Protein AF-A0A6A5SF95-F1 (afdb_monomer)

Structure (mmCIF, N/CA/C/O backbone):
data_AF-A0A6A5SF95-F1
#
_entry.id   AF-A0A6A5SF95-F1
#
loop_
_atom_site.group_PDB
_atom_site.id
_atom_site.type_symbol
_atom_site.label_atom_id
_atom_site.label_alt_id
_atom_site.label_comp_id
_atom_site.label_asym_id
_atom_site.label_entity_id
_atom_site.label_seq_id
_atom_site.pdbx_PDB_ins_code
_atom_site.Cartn_x
_atom_site.Cartn_y
_atom_site.Cartn_z
_atom_site.occupancy
_atom_site.B_iso_or_equiv
_atom_site.auth_seq_id
_atom_site.auth_comp_id
_atom_site.auth_asym_id
_atom_site.auth_atom_id
_atom_site.pdbx_PDB_model_num
ATOM 1 N N . MET A 1 1 ? 33.824 8.108 -42.604 1.00 59.66 1 MET A N 1
ATOM 2 C CA . MET A 1 1 ? 32.587 8.642 -41.972 1.00 59.66 1 MET A CA 1
ATOM 3 C C . MET A 1 1 ? 31.726 7.610 -41.228 1.00 59.66 1 MET A C 1
ATOM 5 O O . MET A 1 1 ? 30.958 8.022 -40.370 1.00 59.66 1 MET A O 1
ATOM 9 N N . TRP A 1 2 ? 31.811 6.300 -41.495 1.00 59.09 2 TRP A N 1
ATOM 10 C CA . TRP A 1 2 ? 30.889 5.314 -40.896 1.00 59.09 2 TRP A CA 1
ATOM 11 C C . TRP A 1 2 ? 31.182 4.970 -39.421 1.00 59.09 2 TRP A C 1
ATOM 13 O O . TRP A 1 2 ? 30.254 4.696 -38.660 1.00 59.09 2 TRP A O 1
ATOM 23 N N . SER A 1 3 ? 32.439 5.062 -38.979 1.00 61.12 3 SER A N 1
ATOM 24 C CA . SER A 1 3 ? 32.836 4.724 -37.601 1.00 61.12 3 SER A CA 1
ATOM 25 C C . SER A 1 3 ? 32.237 5.660 -36.539 1.00 61.12 3 SER A C 1
ATOM 27 O O . SER A 1 3 ? 31.825 5.195 -35.481 1.00 61.12 3 SER A O 1
ATOM 29 N N . LEU A 1 4 ? 32.069 6.956 -36.844 1.00 64.81 4 LEU A N 1
ATOM 30 C CA . LEU A 1 4 ? 31.444 7.929 -35.928 1.00 64.81 4 LEU A CA 1
ATOM 31 C C . LEU A 1 4 ? 29.939 7.699 -35.706 1.00 64.81 4 LEU A C 1
ATOM 33 O O . LEU A 1 4 ? 29.371 8.218 -34.745 1.00 64.81 4 LEU A O 1
ATOM 37 N N . ARG A 1 5 ? 29.259 6.988 -36.617 1.00 69.88 5 ARG A N 1
ATOM 38 C CA . ARG A 1 5 ? 27.832 6.667 -36.466 1.00 69.88 5 ARG A CA 1
ATOM 39 C C . ARG A 1 5 ? 27.642 5.450 -35.560 1.00 69.88 5 ARG A C 1
ATOM 41 O O . ARG A 1 5 ? 26.761 5.487 -34.711 1.00 69.88 5 ARG A O 1
ATOM 48 N N . LYS A 1 6 ? 28.506 4.433 -35.682 1.00 67.19 6 LYS A N 1
ATOM 49 C CA . LYS A 1 6 ? 28.482 3.246 -34.811 1.00 67.19 6 LYS A CA 1
ATOM 50 C C . LYS A 1 6 ? 28.811 3.571 -33.350 1.00 67.19 6 LYS A C 1
ATOM 52 O O . LYS A 1 6 ? 28.144 3.033 -32.476 1.00 67.19 6 LYS A O 1
ATOM 57 N N . GLY A 1 7 ? 29.765 4.474 -33.092 1.00 73.69 7 GLY A N 1
ATOM 58 C CA . GLY A 1 7 ? 30.082 4.928 -31.726 1.00 73.69 7 GLY A CA 1
ATOM 59 C C . GLY A 1 7 ? 28.871 5.554 -31.028 1.00 73.69 7 GLY A C 1
ATOM 60 O O . GLY A 1 7 ? 28.411 5.047 -30.015 1.00 73.69 7 GLY A O 1
ATOM 61 N N . ARG A 1 8 ? 28.232 6.540 -31.673 1.00 77.56 8 ARG A N 1
ATOM 62 C CA . ARG A 1 8 ? 27.023 7.202 -31.142 1.00 77.56 8 ARG A CA 1
ATOM 63 C C . ARG A 1 8 ? 25.837 6.265 -30.921 1.00 77.56 8 ARG A C 1
ATOM 65 O O . ARG A 1 8 ? 24.966 6.543 -30.103 1.00 77.56 8 ARG A O 1
ATOM 72 N N . GLU A 1 9 ? 25.742 5.189 -31.691 1.00 76.56 9 GLU A N 1
ATOM 73 C CA . GLU A 1 9 ? 24.677 4.203 -31.530 1.00 76.56 9 GLU A CA 1
ATOM 74 C C . GLU A 1 9 ? 24.940 3.248 -30.356 1.00 76.56 9 GLU A C 1
ATOM 76 O O . GLU A 1 9 ? 23.988 2.821 -29.705 1.00 76.56 9 GLU A O 1
ATOM 81 N N . ALA A 1 10 ? 26.209 2.948 -30.063 1.00 80.69 10 ALA A N 1
ATOM 82 C CA . ALA A 1 10 ? 26.611 2.208 -28.870 1.00 80.69 10 ALA A CA 1
ATOM 83 C C . ALA A 1 10 ? 26.372 3.037 -27.599 1.00 80.69 10 ALA A C 1
ATOM 85 O O . ALA A 1 10 ? 25.701 2.551 -26.690 1.00 80.69 10 ALA A O 1
ATOM 86 N N . ASP A 1 11 ? 26.778 4.311 -27.597 1.00 84.94 11 ASP A N 1
ATOM 87 C CA . ASP A 1 11 ? 26.584 5.224 -26.460 1.00 84.94 11 ASP A CA 1
ATOM 88 C C . ASP A 1 11 ? 25.095 5.358 -26.100 1.00 84.94 11 ASP A C 1
ATOM 90 O O . ASP A 1 11 ? 24.691 5.175 -24.955 1.00 84.94 11 ASP A O 1
ATOM 94 N N . ARG A 1 12 ? 24.226 5.535 -27.107 1.00 86.31 12 ARG A N 1
ATOM 95 C CA . ARG A 1 12 ? 22.766 5.618 -26.902 1.00 86.31 12 ARG A CA 1
ATOM 96 C C . ARG A 1 12 ? 22.131 4.321 -26.408 1.00 86.31 12 ARG A C 1
ATOM 98 O O . ARG A 1 12 ? 21.018 4.357 -25.886 1.00 86.31 12 ARG A O 1
ATOM 105 N N . LYS A 1 13 ? 22.744 3.161 -26.656 1.00 87.50 13 LYS A N 1
ATOM 106 C CA . LYS A 1 13 ? 22.267 1.885 -26.098 1.00 87.50 13 LYS A CA 1
ATOM 107 C C . LYS A 1 13 ? 22.677 1.774 -24.638 1.00 87.50 13 LYS A C 1
ATOM 109 O O . LYS A 1 13 ? 21.848 1.383 -23.826 1.00 87.50 13 LYS A O 1
ATOM 114 N N . GLN A 1 14 ? 23.897 2.185 -24.319 1.00 88.81 14 GLN A N 1
ATOM 115 C CA . GLN A 1 14 ? 24.427 2.168 -22.964 1.00 88.81 14 GLN A CA 1
ATOM 116 C C . GLN A 1 14 ? 23.651 3.120 -22.044 1.00 88.81 14 GLN A C 1
ATOM 118 O O . GLN A 1 14 ? 23.117 2.673 -21.035 1.00 88.81 14 GLN A O 1
ATOM 123 N N . GLU A 1 15 ? 23.396 4.357 -22.481 1.00 89.06 15 GLU A N 1
ATOM 124 C CA . GLU A 1 15 ? 22.552 5.317 -21.748 1.00 89.06 15 GLU A CA 1
ATOM 125 C C . GLU A 1 15 ? 21.143 4.778 -21.449 1.00 89.06 15 GLU A C 1
ATOM 127 O O . GLU A 1 15 ? 20.557 5.060 -20.404 1.00 89.06 15 GLU A O 1
ATOM 132 N N . LYS A 1 16 ? 20.566 3.990 -22.365 1.00 91.19 16 LYS A N 1
ATOM 133 C CA . LYS A 1 16 ? 19.240 3.388 -22.163 1.00 91.19 16 LYS A CA 1
ATOM 134 C C . LYS A 1 16 ? 19.265 2.268 -21.135 1.00 91.19 16 LYS A C 1
ATOM 136 O O . LYS A 1 16 ? 18.294 2.132 -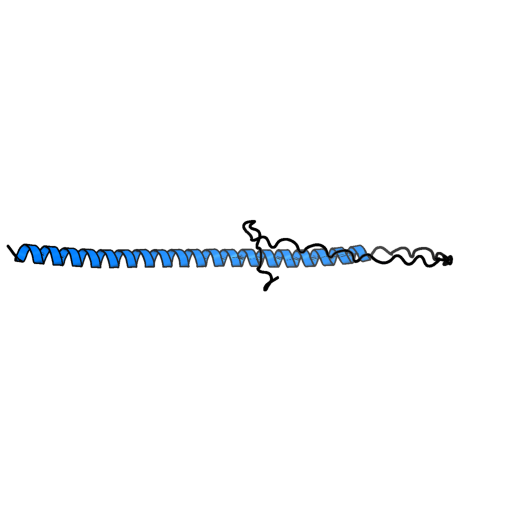20.395 1.00 91.19 16 LYS A O 1
ATOM 141 N N . GLU A 1 17 ? 20.309 1.448 -21.126 1.00 92.81 17 GLU A N 1
ATOM 142 C CA . GLU A 1 17 ? 20.470 0.400 -20.117 1.00 92.81 17 GLU A CA 1
ATOM 143 C C . GLU A 1 17 ? 20.715 1.023 -18.738 1.00 92.81 17 GLU A C 1
ATOM 145 O O . GLU A 1 17 ? 20.017 0.673 -17.788 1.00 92.81 17 GLU A O 1
ATOM 150 N N . ASP A 1 18 ? 21.565 2.046 -18.651 1.00 92.69 18 ASP A N 1
ATOM 151 C CA . ASP A 1 18 ? 21.819 2.773 -17.403 1.00 92.69 18 ASP A CA 1
ATOM 152 C C . ASP A 1 18 ? 20.542 3.436 -16.862 1.00 92.69 18 ASP A C 1
ATOM 154 O O . ASP A 1 18 ? 20.214 3.308 -15.680 1.00 92.69 18 ASP A O 1
ATOM 158 N N . ALA A 1 19 ? 19.741 4.059 -17.734 1.00 93.25 19 ALA A N 1
ATOM 159 C CA . ALA A 1 19 ? 18.453 4.636 -17.352 1.00 93.25 19 ALA A CA 1
ATOM 160 C C . ALA A 1 19 ? 17.442 3.578 -16.868 1.00 93.25 19 ALA A C 1
ATOM 162 O O . ALA A 1 19 ? 16.652 3.836 -15.955 1.00 93.25 19 ALA A O 1
ATOM 163 N N . LYS A 1 20 ? 17.442 2.373 -17.457 1.00 94.25 20 LYS A N 1
ATOM 164 C CA . LYS A 1 20 ? 16.593 1.265 -16.986 1.00 94.25 20 LYS A CA 1
ATOM 165 C C . LYS A 1 20 ? 17.024 0.791 -15.604 1.00 94.25 20 LYS A C 1
ATOM 167 O O . LYS A 1 20 ? 16.154 0.584 -14.760 1.00 94.25 20 LYS A O 1
ATOM 172 N N . ILE A 1 21 ? 18.328 0.642 -15.379 1.00 94.25 21 ILE A N 1
ATOM 173 C CA . ILE A 1 21 ? 18.892 0.210 -14.096 1.00 94.25 21 ILE A CA 1
ATOM 174 C C . ILE A 1 21 ? 18.544 1.228 -13.008 1.00 94.25 21 ILE A C 1
ATOM 176 O O . ILE A 1 21 ? 17.988 0.8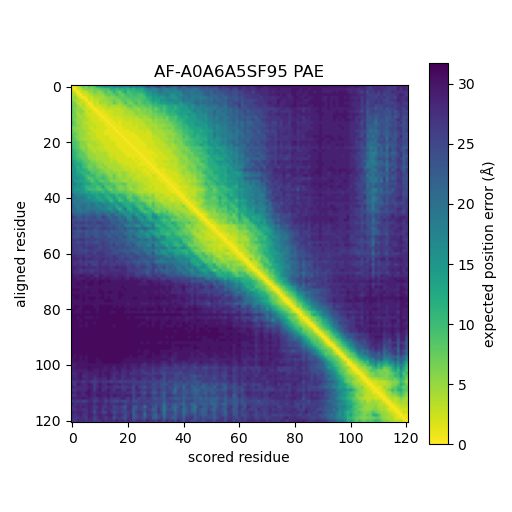53 -11.979 1.00 94.25 21 ILE A O 1
ATOM 180 N N . GLN A 1 22 ? 18.756 2.523 -13.261 1.00 93.38 22 GLN A N 1
ATOM 181 C CA . GLN A 1 22 ? 18.389 3.586 -12.316 1.00 93.38 22 GLN A CA 1
ATOM 182 C C . GLN A 1 22 ? 16.897 3.564 -11.971 1.00 93.38 22 GLN A C 1
ATOM 184 O O . GLN A 1 22 ? 16.520 3.653 -10.803 1.00 93.38 22 GLN A O 1
ATOM 189 N N . LYS A 1 23 ? 16.034 3.379 -12.976 1.00 94.38 23 LYS A N 1
ATOM 190 C CA . LYS A 1 23 ? 14.585 3.304 -12.766 1.00 94.38 23 LYS A CA 1
ATOM 191 C C . LYS A 1 23 ? 14.169 2.074 -11.956 1.00 94.38 23 LYS A C 1
ATOM 193 O O . LYS A 1 23 ? 13.224 2.152 -11.174 1.00 94.38 23 LYS A O 1
ATOM 198 N N . GLN A 1 24 ? 14.833 0.935 -12.147 1.00 93.50 24 GLN A N 1
ATOM 199 C CA . GLN A 1 24 ? 14.591 -0.258 -11.332 1.00 93.50 24 GLN A CA 1
ATOM 200 C C . GLN A 1 24 ? 14.999 -0.028 -9.877 1.00 93.50 24 GLN A C 1
ATOM 202 O O . GLN A 1 24 ? 14.227 -0.356 -8.980 1.00 93.50 24 GLN A O 1
ATOM 207 N N . LEU A 1 25 ? 16.145 0.614 -9.663 1.00 93.81 25 LEU A N 1
ATOM 208 C CA . LEU A 1 25 ? 16.676 0.915 -8.338 1.00 93.81 25 LEU A CA 1
ATOM 209 C C . LEU A 1 25 ? 15.759 1.884 -7.568 1.00 93.81 25 LEU A C 1
ATOM 211 O O . LEU A 1 25 ? 15.421 1.629 -6.415 1.00 93.81 25 LEU A O 1
ATOM 215 N N . GLU A 1 26 ? 15.243 2.932 -8.221 1.00 92.75 26 GLU A N 1
ATOM 216 C CA . GLU A 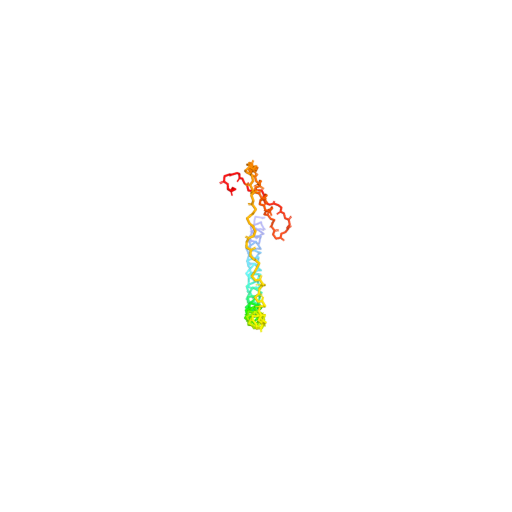1 26 ? 14.258 3.840 -7.605 1.00 92.75 26 GLU A CA 1
ATOM 217 C C . GLU A 1 26 ? 12.953 3.110 -7.231 1.00 92.75 26 GLU A C 1
ATOM 219 O O . GLU A 1 26 ? 12.345 3.363 -6.187 1.00 92.75 26 GLU A O 1
ATOM 224 N N . LEU A 1 27 ? 12.494 2.182 -8.077 1.00 92.62 27 LEU A N 1
ATOM 225 C CA . LEU A 1 27 ? 11.290 1.399 -7.797 1.00 92.62 27 LEU A CA 1
ATOM 226 C C . LEU A 1 27 ? 11.473 0.450 -6.612 1.00 92.62 27 LEU A C 1
ATOM 228 O O . LEU A 1 27 ? 10.513 0.244 -5.867 1.00 92.62 27 LEU A O 1
ATOM 232 N N . GLU A 1 28 ? 12.660 -0.127 -6.457 1.00 90.25 28 GLU A N 1
ATOM 233 C CA . GLU A 1 28 ? 13.016 -0.983 -5.327 1.00 90.25 28 GLU A CA 1
ATOM 234 C C . GLU A 1 28 ? 13.062 -0.175 -4.026 1.00 90.25 28 GLU A C 1
ATOM 236 O O . GLU A 1 28 ? 12.314 -0.486 -3.101 1.00 90.25 28 GLU A O 1
ATOM 241 N N . GLN A 1 29 ? 13.748 0.971 -4.017 1.00 90.62 29 GLN A N 1
ATOM 242 C CA . GLN A 1 29 ? 13.756 1.886 -2.867 1.00 90.62 29 GLN A CA 1
ATOM 243 C C . GLN A 1 29 ? 12.338 2.305 -2.445 1.00 90.62 29 GLN A C 1
ATOM 245 O O . GLN A 1 29 ? 11.968 2.218 -1.274 1.00 90.62 29 GLN A O 1
ATOM 250 N N . ARG A 1 30 ? 11.472 2.664 -3.404 1.00 89.12 30 ARG A N 1
ATOM 251 C CA . ARG A 1 30 ? 10.063 3.000 -3.115 1.00 89.12 30 ARG A CA 1
ATOM 252 C C . ARG A 1 30 ? 9.223 1.825 -2.614 1.00 89.12 30 ARG A C 1
ATOM 254 O O . ARG A 1 30 ? 8.116 2.047 -2.104 1.00 89.12 30 ARG A O 1
ATOM 261 N N . ARG A 1 31 ? 9.629 0.579 -2.869 1.00 90.12 31 ARG A N 1
ATOM 262 C CA . ARG A 1 31 ? 8.968 -0.605 -2.300 1.00 90.12 31 ARG A CA 1
ATOM 263 C C . ARG A 1 31 ? 9.402 -0.789 -0.858 1.00 90.12 31 ARG A C 1
ATOM 265 O O . ARG A 1 31 ? 8.523 -0.954 -0.015 1.00 90.12 31 ARG A O 1
ATOM 272 N N . ASP A 1 32 ? 10.691 -0.652 -0.589 1.00 87.31 32 ASP A N 1
ATOM 273 C CA . ASP A 1 32 ? 11.261 -0.794 0.748 1.00 87.31 32 ASP A CA 1
ATOM 274 C C . ASP A 1 32 ? 10.706 0.268 1.702 1.00 87.31 32 ASP A C 1
ATOM 276 O O . ASP A 1 32 ? 10.188 -0.061 2.768 1.00 87.31 32 ASP A O 1
ATOM 280 N N . GLU A 1 33 ? 10.669 1.536 1.282 1.00 87.44 33 GLU A N 1
ATOM 281 C CA . GLU A 1 33 ? 10.048 2.624 2.051 1.00 87.44 33 GLU A CA 1
ATOM 282 C C . GLU A 1 33 ? 8.575 2.337 2.373 1.00 87.44 33 GLU A C 1
ATOM 284 O O . GLU A 1 33 ? 8.106 2.540 3.497 1.00 87.44 33 GLU A O 1
ATOM 289 N N . ARG A 1 34 ? 7.821 1.816 1.394 1.00 85.00 34 ARG A N 1
ATOM 290 C CA . ARG A 1 34 ? 6.418 1.433 1.597 1.00 85.00 34 ARG A CA 1
ATOM 291 C C . ARG A 1 34 ? 6.273 0.250 2.541 1.00 85.00 34 ARG A C 1
ATOM 293 O O . ARG A 1 34 ? 5.298 0.207 3.294 1.00 85.00 34 ARG A O 1
ATOM 300 N N . GLU A 1 35 ? 7.189 -0.707 2.502 1.00 84.62 35 GLU A N 1
ATOM 301 C CA . GLU A 1 35 ? 7.187 -1.846 3.412 1.00 84.62 35 GLU A CA 1
ATOM 302 C C . GLU A 1 35 ? 7.485 -1.404 4.847 1.00 84.62 35 GLU A C 1
ATOM 304 O O . GLU A 1 35 ? 6.767 -1.801 5.769 1.00 84.62 35 GLU A O 1
ATOM 309 N N . ILE A 1 36 ? 8.473 -0.527 5.035 1.00 85.31 36 ILE A N 1
ATOM 310 C CA . ILE A 1 36 ? 8.807 0.068 6.333 1.00 85.31 36 ILE A CA 1
ATOM 311 C C . ILE A 1 36 ? 7.593 0.822 6.886 1.00 85.31 36 ILE A C 1
ATOM 313 O O . ILE A 1 36 ? 7.138 0.534 7.995 1.00 85.31 36 ILE A O 1
ATOM 317 N N . LEU A 1 37 ? 6.977 1.686 6.075 1.00 81.69 37 LEU A N 1
ATOM 318 C CA . LEU A 1 37 ? 5.785 2.437 6.472 1.00 81.69 37 LEU A CA 1
ATOM 319 C C . LEU A 1 37 ? 4.595 1.515 6.796 1.00 81.69 37 LEU A C 1
ATOM 321 O O . LEU A 1 37 ? 3.803 1.780 7.705 1.00 81.69 37 LEU A O 1
ATOM 325 N N . LYS A 1 38 ? 4.446 0.401 6.068 1.00 83.75 38 LYS A N 1
ATOM 326 C CA . LYS A 1 38 ? 3.412 -0.604 6.349 1.00 83.75 38 LYS A CA 1
ATOM 327 C C . LYS A 1 38 ? 3.666 -1.296 7.688 1.00 83.75 38 LYS A C 1
ATOM 329 O O . LYS A 1 38 ? 2.718 -1.459 8.456 1.00 83.75 38 LYS A O 1
ATOM 334 N N . LYS A 1 39 ? 4.917 -1.663 7.981 1.00 77.38 39 LYS A N 1
ATOM 335 C CA . LYS A 1 39 ? 5.323 -2.261 9.262 1.00 77.38 39 LYS A CA 1
ATOM 336 C C . LYS A 1 39 ? 5.067 -1.307 10.432 1.00 77.38 39 LYS A C 1
ATOM 338 O O . LYS A 1 39 ? 4.589 -1.752 11.473 1.00 77.38 39 LYS A O 1
ATOM 343 N N . GLU A 1 40 ? 5.317 -0.010 10.272 1.00 74.06 40 GLU A N 1
ATOM 344 C CA . GLU A 1 40 ? 5.001 0.997 11.296 1.00 74.06 40 GLU A CA 1
ATOM 345 C C . GLU A 1 40 ? 3.494 1.133 11.536 1.00 74.06 40 GLU A C 1
ATOM 347 O O . GLU A 1 40 ? 3.040 1.020 12.676 1.00 74.06 40 GLU A O 1
ATOM 352 N N . ARG A 1 41 ? 2.694 1.252 10.470 1.00 74.06 41 ARG A N 1
ATOM 353 C CA . ARG A 1 41 ? 1.225 1.293 10.589 1.00 74.06 41 ARG A CA 1
ATOM 354 C C . ARG A 1 41 ? 0.644 0.026 11.207 1.00 74.06 41 ARG A C 1
ATOM 356 O O . ARG A 1 41 ? -0.373 0.083 11.891 1.00 74.06 41 ARG A O 1
ATOM 363 N N . GLU A 1 42 ? 1.240 -1.135 10.956 1.00 69.94 42 GLU A N 1
ATOM 364 C CA . GLU A 1 42 ? 0.792 -2.386 11.569 1.00 69.94 42 GLU A CA 1
ATOM 365 C C . GLU A 1 42 ? 1.055 -2.406 13.081 1.00 69.94 42 GLU A C 1
ATOM 367 O O . GLU A 1 42 ? 0.202 -2.859 13.846 1.00 69.94 42 GLU A O 1
ATOM 372 N N . LYS A 1 43 ? 2.195 -1.866 13.532 1.00 69.38 43 LYS A N 1
ATOM 373 C CA . LYS A 1 43 ? 2.489 -1.707 14.965 1.00 69.38 43 LYS A CA 1
ATOM 374 C C . 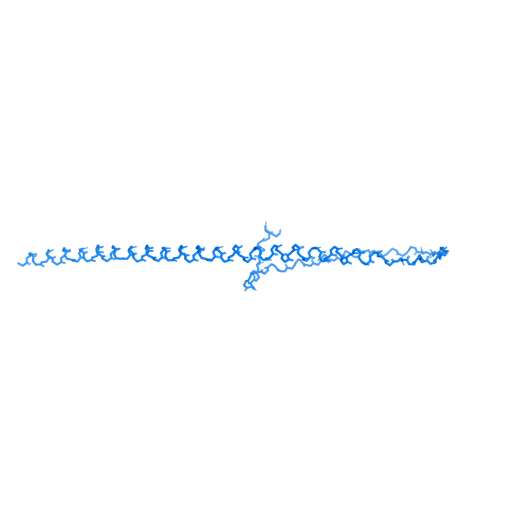LYS A 1 43 ? 1.483 -0.774 15.639 1.00 69.38 43 LYS A C 1
ATOM 376 O O . LYS A 1 43 ? 0.987 -1.098 16.715 1.00 69.38 43 LYS A O 1
ATOM 381 N N . GLU A 1 44 ? 1.140 0.333 14.986 1.00 66.88 44 GLU A N 1
ATOM 382 C CA . GLU A 1 44 ? 0.146 1.284 15.488 1.00 66.88 44 GLU A CA 1
ATOM 383 C C . GLU A 1 44 ? -1.255 0.656 15.573 1.00 66.88 44 GLU A C 1
ATOM 385 O O . GLU A 1 44 ? -1.911 0.733 16.611 1.00 66.88 44 GLU A O 1
ATOM 390 N N . LYS A 1 45 ? -1.683 -0.078 14.537 1.00 69.44 45 LYS A N 1
ATOM 391 C CA . LYS A 1 45 ? -2.959 -0.816 14.549 1.00 69.44 45 LYS A CA 1
ATOM 392 C C . LYS A 1 45 ? -3.032 -1.864 15.656 1.00 69.44 45 LYS A C 1
ATOM 394 O O . LYS A 1 45 ? -4.056 -2.001 16.316 1.00 69.44 45 LYS A O 1
ATOM 399 N N . LYS A 1 46 ? -1.937 -2.585 15.904 1.00 67.44 46 LYS A N 1
ATOM 400 C CA . LYS A 1 46 ? -1.866 -3.558 17.005 1.00 67.44 46 LYS A CA 1
ATOM 401 C C . LYS A 1 46 ? -1.975 -2.890 18.380 1.00 67.44 46 LYS A C 1
ATOM 403 O O . LYS A 1 46 ? -2.440 -3.527 19.325 1.00 67.44 46 LYS A O 1
ATOM 408 N N . ALA A 1 47 ? -1.551 -1.635 18.519 1.00 62.78 47 ALA A N 1
ATOM 409 C CA . ALA A 1 47 ? -1.710 -0.880 19.760 1.00 62.78 47 ALA A CA 1
ATOM 410 C C . ALA A 1 47 ? -3.159 -0.403 19.957 1.00 62.78 47 ALA A C 1
ATOM 412 O O . ALA A 1 47 ? -3.708 -0.562 21.051 1.00 62.78 47 ALA A O 1
ATOM 413 N N . THR A 1 48 ? -3.803 0.103 18.904 1.00 62.59 48 THR A N 1
ATOM 414 C CA . THR A 1 48 ? -5.196 0.572 18.971 1.00 62.59 48 THR A CA 1
ATOM 415 C C . THR A 1 48 ? -6.191 -0.572 19.159 1.00 62.59 48 THR A C 1
ATOM 417 O O . THR A 1 48 ? -7.128 -0.443 19.944 1.00 62.59 48 THR A O 1
ATOM 420 N N . GLU A 1 49 ? -5.953 -1.735 18.551 1.00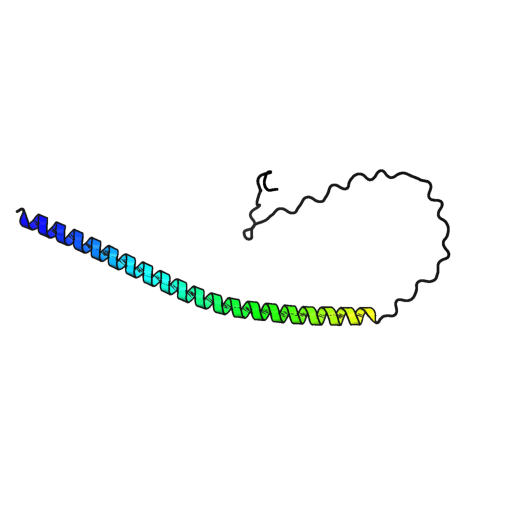 62.75 49 GLU A N 1
ATOM 421 C CA . GLU A 1 49 ? -6.788 -2.927 18.748 1.00 62.75 49 GLU A CA 1
ATOM 422 C C . GLU A 1 49 ? -6.740 -3.432 20.201 1.00 62.75 49 GLU A C 1
ATOM 424 O O . GLU A 1 49 ? -7.770 -3.765 20.789 1.00 62.75 49 GLU A O 1
ATOM 429 N N . LYS A 1 50 ? -5.562 -3.395 20.842 1.00 63.78 50 LYS A N 1
ATOM 430 C CA . LYS A 1 50 ? -5.427 -3.712 22.275 1.00 63.78 50 LYS A CA 1
ATOM 431 C C . LYS A 1 50 ? -6.167 -2.716 23.168 1.00 63.78 50 LYS A C 1
ATOM 433 O O . LYS A 1 50 ? -6.719 -3.123 24.190 1.00 63.78 50 LYS A O 1
ATOM 438 N N . GLN A 1 51 ? -6.173 -1.430 22.818 1.00 67.62 51 GLN A N 1
ATOM 439 C CA . GLN A 1 51 ? -6.957 -0.423 23.540 1.00 67.62 51 GLN A CA 1
ATOM 440 C C . GLN A 1 51 ? -8.461 -0.652 23.375 1.00 67.62 51 GLN A C 1
ATOM 442 O O . GLN A 1 51 ? -9.175 -0.639 24.375 1.00 67.62 51 GLN A O 1
ATOM 447 N N . HIS A 1 52 ? -8.928 -0.951 22.161 1.00 65.19 52 HIS A N 1
ATOM 448 C CA . HIS A 1 52 ? -10.330 -1.285 21.912 1.00 65.19 52 HIS A CA 1
ATOM 449 C C . HIS A 1 52 ? -10.780 -2.512 22.711 1.00 65.19 52 HIS A C 1
ATOM 451 O O . HIS A 1 52 ? -11.802 -2.450 23.388 1.00 65.19 52 HIS A O 1
ATOM 457 N N . GLN A 1 53 ? -9.986 -3.588 22.739 1.00 71.62 53 GLN A N 1
ATOM 458 C CA . GLN A 1 53 ? -10.313 -4.774 23.539 1.00 71.62 53 GLN A CA 1
ATOM 459 C C . GLN A 1 53 ? -10.336 -4.494 25.049 1.00 71.62 53 GLN A C 1
ATOM 461 O O . GLN A 1 53 ? -11.116 -5.108 25.778 1.00 71.62 53 GLN A O 1
ATOM 466 N N . LYS A 1 54 ? -9.478 -3.597 25.553 1.00 71.19 54 LYS A N 1
ATOM 467 C CA . LYS A 1 54 ? -9.520 -3.179 26.964 1.00 71.19 54 LYS A CA 1
ATOM 468 C C . LYS A 1 54 ? -10.788 -2.383 27.265 1.00 71.19 54 LYS A C 1
ATOM 470 O O . LYS A 1 54 ? -11.477 -2.717 28.226 1.00 71.19 54 LYS A O 1
ATOM 475 N N . ALA A 1 55 ? -11.120 -1.411 26.418 1.00 69.00 55 ALA A N 1
ATOM 476 C CA . ALA A 1 55 ? -12.328 -0.605 26.555 1.00 69.00 55 ALA A CA 1
ATOM 477 C C . ALA A 1 55 ? -13.601 -1.465 26.471 1.00 69.00 55 ALA A C 1
ATOM 479 O O . ALA A 1 55 ? -14.522 -1.282 27.258 1.00 69.00 55 ALA A O 1
ATOM 480 N N . GLU A 1 56 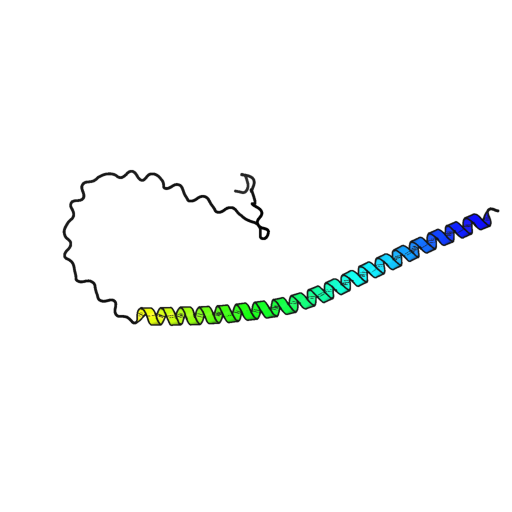? -13.638 -2.458 25.582 1.00 72.75 56 GLU A N 1
ATOM 481 C CA . GLU A 1 56 ? -14.772 -3.375 25.444 1.00 72.75 56 GLU A CA 1
ATOM 482 C C . GLU A 1 56 ? -14.928 -4.295 26.667 1.00 72.75 56 GLU A C 1
ATOM 484 O O . GLU A 1 56 ? -16.037 -4.487 27.177 1.00 72.75 56 GLU A O 1
ATOM 489 N N . LYS A 1 57 ? -13.819 -4.809 27.217 1.00 73.62 57 LYS A N 1
ATOM 490 C CA . LYS A 1 57 ? -13.835 -5.585 28.470 1.00 73.62 57 LYS A CA 1
ATOM 491 C C . LYS A 1 57 ? -14.299 -4.743 29.658 1.00 73.62 57 LYS A C 1
ATOM 493 O O . LYS A 1 57 ? -15.061 -5.238 30.487 1.00 73.62 57 LYS A O 1
ATOM 498 N N . GLU A 1 58 ? -13.863 -3.489 29.754 1.00 73.12 58 GLU A N 1
ATOM 499 C CA . GLU A 1 58 ? -14.318 -2.564 30.797 1.00 73.12 58 GLU A CA 1
ATOM 500 C C . GLU A 1 58 ? -15.793 -2.188 30.633 1.00 73.12 58 GLU A C 1
ATOM 502 O O . GLU A 1 58 ? -16.537 -2.242 31.612 1.00 73.12 58 GLU A O 1
ATOM 507 N N . ALA A 1 59 ? -16.250 -1.914 29.409 1.00 69.00 59 ALA A N 1
ATOM 508 C CA . ALA A 1 59 ? -17.655 -1.644 29.112 1.00 69.00 59 ALA A CA 1
ATOM 509 C C . ALA A 1 59 ? -18.552 -2.841 29.464 1.00 69.00 59 ALA A C 1
ATOM 511 O O . ALA A 1 59 ? -19.620 -2.665 30.049 1.00 69.00 59 ALA A O 1
ATOM 512 N N . THR A 1 60 ? -18.099 -4.066 29.186 1.00 74.19 60 THR A N 1
ATOM 513 C CA . THR A 1 60 ? -18.833 -5.291 29.542 1.00 74.19 60 THR A CA 1
ATOM 514 C C . THR A 1 60 ? -18.917 -5.472 31.061 1.00 74.19 60 THR A C 1
ATOM 516 O O . THR A 1 60 ? -19.991 -5.767 31.588 1.00 74.19 60 THR A O 1
ATOM 519 N N . LYS A 1 61 ? -17.813 -5.234 31.788 1.00 72.44 61 LYS A N 1
ATOM 520 C CA . LYS A 1 61 ? -17.796 -5.261 33.262 1.00 72.44 61 LYS A CA 1
ATOM 521 C C . LYS A 1 61 ? -18.745 -4.222 33.861 1.00 72.44 61 LYS A C 1
ATOM 523 O O . LYS A 1 61 ? -19.531 -4.558 34.745 1.00 72.44 61 LYS A O 1
ATOM 528 N N . TYR A 1 62 ? -18.711 -2.988 33.360 1.00 65.12 62 TYR A N 1
ATOM 529 C CA . TYR A 1 62 ? -19.624 -1.932 33.797 1.00 65.12 62 TYR A CA 1
ATOM 530 C C . TYR A 1 62 ? -21.081 -2.277 33.475 1.00 65.12 62 TYR A C 1
ATOM 532 O O . TYR A 1 62 ? -21.945 -2.157 34.342 1.00 65.12 62 TYR A O 1
ATOM 540 N N . GLY A 1 63 ? -21.368 -2.773 32.270 1.00 68.44 63 GLY A N 1
ATOM 541 C CA . GLY A 1 63 ? -22.712 -3.181 31.860 1.00 68.44 63 GLY A CA 1
ATOM 542 C C . GLY A 1 63 ? -23.307 -4.261 32.766 1.00 68.44 63 GLY A C 1
ATOM 543 O O . GLY A 1 63 ? -24.441 -4.119 33.225 1.00 68.44 63 GLY A O 1
ATOM 544 N N . GLN A 1 64 ? -22.528 -5.294 33.102 1.00 63.66 64 GLN A N 1
ATOM 545 C CA . GLN A 1 64 ? -22.968 -6.348 34.023 1.00 63.66 64 GLN A CA 1
ATOM 546 C C . GLN A 1 64 ? -23.179 -5.836 35.454 1.00 63.66 64 GLN A C 1
ATOM 548 O O . GLN A 1 64 ? -24.197 -6.157 36.069 1.00 63.66 64 GLN A O 1
ATOM 553 N N . ALA A 1 65 ? -22.277 -4.998 35.977 1.00 61.53 65 ALA A N 1
ATOM 554 C CA . ALA A 1 65 ? -22.442 -4.396 37.302 1.00 61.53 65 ALA A CA 1
ATOM 555 C C . ALA A 1 65 ? -23.706 -3.517 37.378 1.00 61.53 65 ALA A C 1
ATOM 557 O O . ALA A 1 65 ? -24.452 -3.562 38.358 1.00 61.53 65 ALA A O 1
ATOM 558 N N . THR A 1 66 ? -23.999 -2.776 36.306 1.00 59.38 66 THR A N 1
ATOM 559 C CA . THR A 1 66 ? -25.183 -1.909 36.225 1.00 59.38 66 THR A CA 1
ATOM 560 C C . THR A 1 66 ? -26.479 -2.722 36.122 1.00 59.38 66 THR A C 1
ATOM 562 O O . THR A 1 66 ? -27.498 -2.325 36.687 1.00 59.38 66 THR A O 1
ATOM 565 N N . GLN A 1 67 ? -26.467 -3.873 35.438 1.00 60.88 67 GLN A N 1
ATOM 566 C CA . GLN A 1 67 ? -27.623 -4.777 35.390 1.00 60.88 67 GLN A CA 1
ATOM 567 C C . GLN A 1 67 ? -27.924 -5.399 36.758 1.00 60.88 67 GLN A C 1
ATOM 569 O O . GLN A 1 67 ? -29.082 -5.412 37.167 1.00 60.88 67 GLN A O 1
ATOM 574 N N . GLN A 1 68 ? -26.908 -5.842 37.505 1.00 59.47 68 GLN A N 1
ATOM 575 C CA . GLN A 1 68 ? -27.129 -6.421 38.836 1.00 59.47 68 GLN A CA 1
ATOM 576 C C . GLN A 1 68 ? -27.678 -5.408 39.853 1.00 59.47 68 GLN A C 1
ATOM 578 O O . GLN A 1 68 ? -28.508 -5.766 40.689 1.00 59.47 68 GLN A O 1
ATOM 583 N N . LEU A 1 69 ? -27.277 -4.137 39.759 1.00 57.34 69 LEU A N 1
ATOM 584 C CA . LEU A 1 69 ? -27.809 -3.063 40.606 1.00 57.34 69 LEU A CA 1
ATOM 585 C C . LEU A 1 69 ? -29.282 -2.738 40.306 1.00 57.34 69 LEU A C 1
ATOM 587 O O . LEU A 1 69 ? -30.035 -2.435 41.228 1.00 57.34 69 LEU A O 1
ATOM 591 N N . LYS A 1 70 ? -29.727 -2.865 39.048 1.00 58.56 70 LYS A N 1
ATOM 592 C CA . LYS A 1 70 ? -31.135 -2.637 38.666 1.00 58.56 70 LYS A CA 1
ATOM 593 C C . LYS A 1 70 ? -32.088 -3.741 39.140 1.00 58.56 70 LYS A C 1
ATOM 595 O O . LYS A 1 70 ? -33.272 -3.475 39.308 1.00 58.56 70 LYS A O 1
ATOM 600 N N . ILE A 1 71 ? -31.588 -4.953 39.390 1.00 57.75 71 ILE A N 1
ATOM 601 C CA . ILE A 1 71 ? -32.399 -6.110 39.821 1.00 57.75 71 ILE A CA 1
ATOM 602 C C . ILE A 1 71 ? -32.662 -6.096 41.345 1.00 57.75 71 ILE A C 1
ATOM 604 O O . ILE A 1 71 ? -33.487 -6.852 41.847 1.00 57.75 71 ILE A O 1
ATOM 608 N N . LYS A 1 72 ? -32.017 -5.203 42.108 1.00 54.84 72 LYS A N 1
ATOM 609 C CA . LYS A 1 72 ? -32.144 -5.131 43.578 1.00 54.84 72 LYS A CA 1
ATOM 610 C C . LYS A 1 72 ? -33.284 -4.244 44.093 1.00 54.84 72 LYS A C 1
ATOM 612 O O . LYS A 1 72 ? -33.398 -4.073 45.303 1.00 54.84 72 LYS A O 1
ATOM 617 N N . ALA A 1 73 ? -34.133 -3.698 43.225 1.00 61.44 73 ALA A N 1
ATOM 618 C CA . ALA A 1 73 ? -35.394 -3.120 43.678 1.00 61.44 73 ALA A CA 1
ATOM 619 C C . ALA A 1 73 ? -36.437 -4.247 43.751 1.00 61.44 73 ALA A C 1
ATOM 621 O O . ALA A 1 73 ? -36.667 -4.893 42.725 1.00 61.44 73 ALA A O 1
ATOM 622 N N . PRO A 1 74 ? -37.070 -4.519 44.909 1.00 62.38 74 PRO A N 1
ATOM 623 C CA . PRO A 1 74 ? -38.214 -5.415 44.938 1.00 62.38 74 PRO A CA 1
ATOM 624 C C . PRO A 1 74 ? -39.275 -4.807 44.021 1.00 62.38 74 PRO A C 1
ATOM 626 O O . PRO A 1 74 ? -39.822 -3.745 44.315 1.00 62.38 74 PRO A O 1
ATOM 629 N N . GLN A 1 75 ? -39.520 -5.445 42.874 1.00 59.03 75 GLN A N 1
ATOM 630 C CA . GLN A 1 75 ? -40.687 -5.138 42.062 1.00 59.03 75 GLN A CA 1
ATOM 631 C C . GLN A 1 75 ? -41.886 -5.367 42.979 1.00 59.03 75 GLN A C 1
ATOM 633 O O . GLN A 1 75 ? -42.158 -6.501 43.378 1.00 59.03 75 GLN A O 1
ATOM 638 N N . SER A 1 76 ? -42.545 -4.286 43.389 1.00 60.00 76 SER A N 1
ATOM 639 C CA . SER A 1 76 ? -43.810 -4.384 44.095 1.00 60.00 76 SER A CA 1
ATOM 640 C C . SER A 1 76 ? -44.737 -5.241 43.239 1.00 60.00 76 SER A C 1
ATOM 642 O O . SER A 1 76 ? -44.960 -4.963 42.059 1.00 60.00 76 SER A O 1
ATOM 644 N N . VAL A 1 77 ? -45.215 -6.341 43.818 1.00 61.84 77 VAL A N 1
ATOM 645 C CA . VAL A 1 77 ? -46.179 -7.222 43.162 1.00 61.84 77 VAL A CA 1
ATOM 6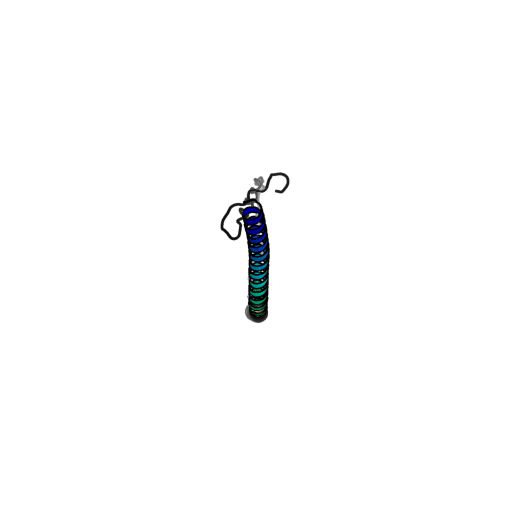46 C C . VAL A 1 77 ? -47.401 -6.359 42.831 1.00 61.84 77 VAL A C 1
ATOM 648 O O . VAL A 1 77 ? -47.933 -5.721 43.745 1.00 61.84 77 VAL A O 1
ATOM 651 N N . PRO A 1 78 ? -47.840 -6.267 41.562 1.00 63.44 78 PRO A N 1
ATOM 652 C CA . PRO A 1 78 ? -49.045 -5.516 41.253 1.00 63.44 78 PRO A CA 1
ATOM 653 C C . PRO A 1 78 ? -50.221 -6.155 42.009 1.00 63.44 78 PRO A C 1
ATOM 655 O O . PRO A 1 78 ? -50.298 -7.386 42.081 1.00 63.44 78 PRO A O 1
ATOM 658 N N . PRO A 1 79 ? -51.124 -5.358 42.607 1.00 57.38 79 PRO A N 1
ATOM 659 C CA . PRO A 1 79 ? -52.259 -5.904 43.332 1.00 57.38 79 PRO A CA 1
ATOM 660 C C . PRO A 1 79 ? -53.078 -6.797 42.395 1.00 57.38 79 PRO A C 1
ATOM 662 O O . PRO A 1 79 ? -53.352 -6.434 41.250 1.00 57.38 79 PRO A O 1
ATOM 665 N N . ASN A 1 80 ? -53.420 -7.987 42.893 1.00 56.81 80 ASN A N 1
ATOM 666 C CA . ASN A 1 80 ? -54.217 -9.007 42.215 1.00 56.81 80 ASN A CA 1
ATOM 667 C C . ASN A 1 80 ? -55.582 -8.427 41.803 1.00 56.81 80 ASN A C 1
ATOM 669 O O . ASN A 1 80 ? -56.563 -8.497 42.545 1.00 56.81 80 ASN A O 1
ATOM 673 N N . ASN A 1 81 ? -55.649 -7.843 40.610 1.00 57.56 81 ASN A N 1
ATOM 674 C CA . ASN A 1 81 ? -56.895 -7.377 40.027 1.00 57.56 81 ASN A CA 1
ATOM 675 C C . ASN A 1 81 ? -57.638 -8.586 39.456 1.00 57.56 81 ASN A C 1
ATOM 677 O O . ASN A 1 81 ? -57.265 -9.162 38.435 1.00 57.56 81 ASN A O 1
ATOM 681 N N . LYS A 1 82 ? -58.696 -8.970 40.172 1.00 60.34 82 LYS A N 1
ATOM 682 C CA . LYS A 1 82 ? -59.713 -9.958 39.799 1.00 60.34 82 LYS A CA 1
ATOM 683 C C . LYS A 1 82 ? -60.077 -9.791 38.316 1.00 60.34 82 LYS A C 1
ATOM 685 O O . LYS A 1 82 ? -60.532 -8.723 37.915 1.00 60.34 82 LYS A O 1
ATOM 690 N N . CYS A 1 83 ? -59.873 -10.829 37.504 1.00 55.84 83 CYS A N 1
ATOM 691 C CA . CYS A 1 83 ? -60.173 -10.793 36.074 1.00 55.84 83 CYS A CA 1
ATOM 692 C C . CYS A 1 83 ? -61.655 -10.463 35.838 1.00 55.84 83 CYS A C 1
ATOM 694 O O . CYS A 1 83 ? -62.533 -11.299 36.062 1.00 55.84 83 CYS A O 1
ATOM 696 N N . GLN A 1 84 ? -61.938 -9.255 35.356 1.00 63.03 84 GLN A N 1
ATOM 697 C CA . GLN A 1 84 ? -63.235 -8.917 34.787 1.00 63.03 84 GLN A CA 1
ATOM 698 C C . GLN A 1 84 ? -63.268 -9.501 33.370 1.00 63.03 84 GLN A C 1
ATOM 700 O O . GLN A 1 84 ? -62.454 -9.132 32.524 1.00 63.03 84 GLN A O 1
ATOM 705 N N . LYS A 1 85 ? -64.165 -10.461 33.114 1.00 55.81 85 LYS A N 1
ATOM 706 C CA . LYS A 1 85 ? -64.363 -11.024 31.772 1.00 55.81 85 LYS A CA 1
ATOM 707 C C . LYS A 1 85 ? -64.783 -9.897 30.825 1.00 55.81 85 LYS A C 1
ATOM 709 O O . LYS A 1 85 ? -65.907 -9.414 30.920 1.00 55.81 85 LYS A O 1
ATOM 714 N N . GLN A 1 86 ? -63.904 -9.497 29.910 1.00 51.19 86 GLN A N 1
ATOM 715 C CA . GLN A 1 86 ? -64.311 -8.713 28.751 1.00 51.19 86 GLN A CA 1
ATOM 716 C C . GLN A 1 86 ? -64.936 -9.670 27.734 1.00 51.19 86 GLN A C 1
ATOM 718 O O . GLN A 1 86 ? -64.258 -10.532 27.175 1.00 51.19 86 GLN A O 1
ATOM 723 N N . SER A 1 87 ? -66.242 -9.541 27.512 1.00 52.44 87 SER A N 1
ATOM 724 C CA . SER A 1 87 ? -66.912 -10.101 26.341 1.00 52.44 87 SER A CA 1
ATOM 725 C C . SER A 1 87 ? -66.431 -9.352 25.097 1.00 52.44 87 SER A C 1
ATOM 727 O O . SER A 1 87 ? -67.005 -8.349 24.681 1.00 52.44 87 SER A O 1
ATOM 729 N N . VAL A 1 88 ? -65.342 -9.827 24.497 1.00 43.72 88 VAL A N 1
ATOM 730 C CA . VAL A 1 88 ? -64.890 -9.334 23.195 1.00 43.72 88 VAL A CA 1
ATOM 731 C C . VAL A 1 88 ? -65.662 -10.089 22.121 1.00 43.72 88 VAL A C 1
ATOM 733 O O . VAL A 1 88 ? -65.353 -11.232 21.786 1.00 43.72 88 VAL A O 1
ATOM 736 N N . GLY A 1 89 ? -66.704 -9.439 21.602 1.00 40.25 89 GLY A N 1
ATOM 737 C CA . GLY A 1 89 ? -67.300 -9.799 20.324 1.00 40.25 89 GLY A CA 1
ATOM 738 C C . GLY A 1 89 ? -66.223 -9.802 19.240 1.00 40.25 89 GLY A C 1
ATOM 739 O O . GLY A 1 89 ? -65.458 -8.849 19.094 1.00 40.25 89 GLY A O 1
ATOM 740 N N . SER A 1 90 ? -66.159 -10.910 18.508 1.00 49.91 90 SER A N 1
ATOM 741 C CA . SER A 1 90 ? -65.300 -11.129 17.349 1.00 49.91 90 SER A CA 1
ATO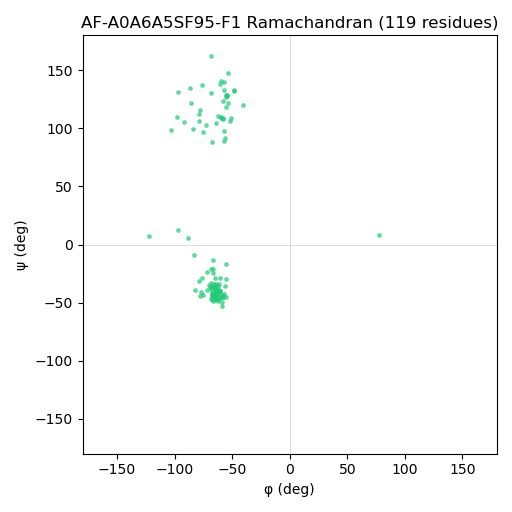M 742 C C . SER A 1 90 ? -65.557 -10.066 16.274 1.00 49.91 90 SER A C 1
ATOM 744 O O . SER A 1 90 ? -66.462 -10.209 15.454 1.00 49.91 90 SER A O 1
ATOM 746 N N . ALA A 1 91 ? -64.722 -9.030 16.238 1.00 40.19 91 ALA A N 1
ATOM 747 C CA . ALA A 1 91 ? -64.472 -8.261 15.029 1.00 40.19 91 ALA A CA 1
ATOM 748 C C . ALA A 1 91 ? -63.117 -8.710 14.481 1.00 40.19 91 ALA A C 1
ATOM 750 O O . ALA A 1 91 ? -62.058 -8.311 14.967 1.00 40.19 91 ALA A O 1
ATOM 751 N N . LEU A 1 92 ? -63.190 -9.598 13.492 1.00 44.91 92 LEU A N 1
ATOM 752 C CA . LEU A 1 92 ? -62.085 -10.096 12.689 1.00 44.91 92 LEU A CA 1
ATOM 753 C C . LEU A 1 92 ? -61.377 -8.895 12.035 1.00 44.91 92 LEU A C 1
ATOM 755 O O . LEU A 1 92 ? -61.764 -8.432 10.964 1.00 44.91 92 LEU A O 1
ATOM 759 N N . LYS A 1 93 ? -60.355 -8.339 12.692 1.00 42.59 93 LYS A N 1
ATOM 760 C CA . LYS A 1 93 ? -59.436 -7.412 12.032 1.00 42.59 93 LYS A CA 1
ATOM 761 C C . LYS A 1 93 ? -58.529 -8.257 11.153 1.00 42.59 93 LYS A C 1
ATOM 763 O O . LYS A 1 93 ? -57.568 -8.852 11.628 1.00 42.59 93 LYS A O 1
ATOM 768 N N . VAL A 1 94 ? -58.894 -8.335 9.877 1.00 41.56 94 VAL A N 1
ATOM 769 C CA . VAL A 1 94 ? -58.022 -8.798 8.799 1.00 41.56 94 VAL A CA 1
ATOM 770 C C . VAL A 1 94 ? -56.724 -8.003 8.908 1.00 41.56 94 VAL A C 1
ATOM 772 O O . VAL A 1 94 ? -56.706 -6.791 8.693 1.00 41.56 94 VAL A O 1
ATOM 775 N N . ALA A 1 95 ? -55.658 -8.681 9.329 1.00 42.25 95 ALA A N 1
ATOM 776 C CA . ALA A 1 95 ? -54.318 -8.134 9.327 1.00 42.25 95 ALA A CA 1
ATOM 777 C C . ALA A 1 95 ? -53.932 -7.882 7.867 1.00 42.25 95 ALA A C 1
ATOM 779 O O . ALA A 1 95 ? -53.661 -8.810 7.107 1.00 42.25 95 ALA A O 1
ATOM 780 N N . VAL A 1 96 ? -53.955 -6.612 7.469 1.00 54.75 96 VAL A N 1
ATOM 781 C CA . VAL A 1 96 ? -53.187 -6.145 6.317 1.00 54.75 96 VAL A CA 1
ATOM 782 C C . VAL A 1 96 ? -51.737 -6.550 6.597 1.00 54.75 96 VAL A C 1
ATOM 784 O O . VAL A 1 96 ? -51.258 -6.248 7.693 1.00 54.75 96 VAL A O 1
ATOM 787 N N . PRO A 1 97 ? -51.042 -7.261 5.692 1.00 50.09 97 PRO A N 1
ATOM 788 C CA . PRO A 1 97 ? -49.640 -7.557 5.908 1.00 50.09 97 PRO A CA 1
ATOM 789 C C . PRO A 1 97 ? -48.905 -6.220 5.954 1.00 50.09 97 PRO A C 1
ATOM 791 O O . PRO A 1 97 ? -48.833 -5.500 4.958 1.00 50.09 97 PRO A O 1
ATOM 794 N N . GLU A 1 98 ? -48.426 -5.872 7.144 1.00 52.16 98 GLU A N 1
ATOM 795 C CA . GLU A 1 98 ? -47.473 -4.798 7.362 1.00 52.16 98 GLU A CA 1
ATOM 796 C C . GLU A 1 98 ? -46.305 -5.062 6.412 1.00 52.16 98 GLU A C 1
ATOM 798 O O . GLU A 1 98 ? -45.570 -6.041 6.557 1.00 52.16 98 GLU A O 1
ATOM 803 N N . ALA A 1 99 ? -46.229 -4.260 5.348 1.00 60.78 99 ALA A N 1
ATOM 804 C CA . ALA A 1 99 ? -45.174 -4.371 4.364 1.00 60.78 99 ALA A CA 1
ATOM 805 C C . ALA A 1 99 ? -43.848 -4.263 5.115 1.00 60.78 99 ALA A C 1
ATOM 807 O O . ALA A 1 99 ? -43.593 -3.255 5.778 1.00 60.78 99 ALA A O 1
ATOM 808 N N . ALA A 1 100 ? -43.042 -5.326 5.043 1.00 67.31 100 ALA A N 1
ATOM 809 C CA . ALA A 1 100 ? -41.749 -5.375 5.702 1.00 67.31 100 ALA A CA 1
ATOM 810 C C . ALA A 1 100 ? -40.976 -4.081 5.390 1.00 67.31 100 ALA A C 1
ATOM 812 O O . ALA A 1 100 ? -40.940 -3.673 4.220 1.00 67.31 100 ALA A O 1
ATOM 813 N N . PRO A 1 101 ? -40.381 -3.413 6.396 1.00 65.00 101 PRO A N 1
ATOM 814 C CA . PRO A 1 101 ? -39.622 -2.199 6.152 1.00 65.00 101 PRO A CA 1
ATOM 815 C C . PRO A 1 101 ? -38.546 -2.499 5.108 1.00 65.00 101 PRO A C 1
ATOM 817 O O . PRO A 1 101 ? -37.809 -3.481 5.225 1.00 65.00 101 PRO A O 1
ATOM 820 N N . SER A 1 102 ? -38.495 -1.669 4.062 1.00 63.75 102 SER A N 1
ATOM 821 C CA . SER A 1 102 ? -37.495 -1.793 3.001 1.00 63.75 102 SER A CA 1
ATOM 822 C C . SER A 1 102 ? -36.107 -1.934 3.630 1.00 63.75 102 SER A C 1
ATOM 824 O O . SER A 1 102 ? -35.769 -1.135 4.511 1.00 63.75 102 SER A O 1
ATOM 826 N N . PRO A 1 103 ? -35.277 -2.893 3.178 1.00 69.38 103 PRO A N 1
ATOM 827 C CA . PRO A 1 103 ? -33.925 -3.015 3.688 1.00 69.38 103 PRO A CA 1
ATOM 828 C C . PRO A 1 103 ? -33.179 -1.689 3.477 1.00 69.38 103 PRO A C 1
ATOM 830 O O . PRO A 1 103 ? -33.355 -1.043 2.434 1.00 69.38 103 PRO A O 1
ATOM 833 N N . PRO A 1 104 ? -32.362 -1.259 4.455 1.00 69.31 104 PRO A N 1
ATOM 834 C CA . PRO A 1 104 ? -31.596 -0.032 4.327 1.00 69.31 104 PRO A CA 1
ATOM 835 C C . PRO A 1 104 ? -30.669 -0.132 3.117 1.00 69.31 104 PRO A C 1
ATOM 837 O O . PRO A 1 104 ? -30.082 -1.184 2.838 1.00 69.31 104 PRO A O 1
ATOM 840 N N . LEU A 1 105 ? -30.535 0.980 2.393 1.00 71.56 105 LEU A N 1
ATOM 841 C CA . LEU A 1 105 ? -29.613 1.074 1.268 1.00 71.56 105 LEU A CA 1
ATOM 842 C C . LEU A 1 105 ? -28.212 0.673 1.738 1.00 71.56 105 LEU A C 1
ATOM 844 O O . LEU A 1 105 ? -27.702 1.182 2.736 1.00 71.56 105 LEU A O 1
ATOM 848 N N . ARG A 1 106 ? -27.578 -0.255 1.015 1.00 74.50 106 ARG A N 1
ATOM 849 C CA . ARG A 1 106 ? -26.182 -0.610 1.275 1.00 74.50 106 ARG A CA 1
ATOM 850 C C . ARG A 1 106 ? -25.308 0.542 0.786 1.00 74.50 106 ARG A C 1
ATOM 852 O O . ARG A 1 106 ? -25.113 0.712 -0.417 1.00 74.50 106 ARG A O 1
ATOM 859 N N . ILE A 1 107 ? -24.820 1.349 1.722 1.00 78.00 107 ILE A N 1
ATOM 860 C CA . ILE A 1 107 ? -23.955 2.501 1.458 1.00 78.00 107 ILE A CA 1
ATOM 861 C C . ILE A 1 107 ? -22.497 2.074 1.672 1.00 78.00 107 ILE A C 1
ATOM 863 O O . ILE A 1 107 ? -22.156 1.439 2.668 1.00 78.00 107 ILE A O 1
ATOM 867 N N . THR A 1 108 ? -21.618 2.393 0.720 1.00 79.56 108 THR A N 1
ATOM 868 C CA . THR A 1 108 ? -20.166 2.187 0.885 1.00 79.56 108 THR A CA 1
ATOM 869 C C . THR A 1 108 ? -19.597 3.130 1.949 1.00 79.56 108 THR A C 1
ATOM 871 O O . THR A 1 108 ? -20.169 4.180 2.217 1.00 79.56 108 THR A O 1
ATOM 874 N N . SER A 1 109 ? -18.403 2.855 2.482 1.00 76.56 109 SER A N 1
ATOM 875 C CA . SER A 1 109 ? -17.710 3.778 3.407 1.00 76.56 109 SER A CA 1
ATOM 876 C C . SER A 1 109 ? -17.493 5.193 2.847 1.00 76.56 109 SER A C 1
ATOM 878 O O . SER A 1 109 ? -17.227 6.122 3.601 1.00 76.56 109 SER A O 1
ATOM 880 N N . ARG A 1 110 ? -17.621 5.368 1.525 1.00 87.00 110 ARG A N 1
ATOM 881 C CA . ARG A 1 110 ? -17.547 6.656 0.822 1.00 87.00 110 ARG A CA 1
ATOM 882 C C . ARG A 1 110 ? -18.915 7.283 0.521 1.00 87.00 110 ARG A C 1
ATOM 884 O O . ARG A 1 110 ? -18.984 8.181 -0.311 1.00 87.00 110 ARG A O 1
ATOM 891 N N . GLY A 1 111 ? -20.004 6.787 1.107 1.00 84.31 111 GLY A N 1
ATOM 892 C CA . GLY A 1 111 ? -21.342 7.365 0.935 1.00 84.31 111 GLY A CA 1
ATOM 893 C C . GLY A 1 111 ? -22.038 7.025 -0.389 1.00 84.31 111 GLY A C 1
ATOM 894 O O . GLY A 1 111 ? -23.086 7.584 -0.688 1.00 84.31 111 GLY A O 1
ATOM 895 N N . ARG A 1 112 ? -21.481 6.123 -1.211 1.00 88.00 112 ARG A N 1
ATOM 896 C CA . ARG A 1 112 ? -22.102 5.730 -2.491 1.00 88.00 112 ARG A CA 1
ATOM 897 C C . ARG A 1 112 ? -23.101 4.596 -2.292 1.00 88.00 112 ARG A C 1
ATOM 899 O O . ARG A 1 112 ? -22.749 3.605 -1.651 1.00 88.00 112 ARG A O 1
ATOM 906 N N . ASN A 1 113 ? -24.279 4.719 -2.901 1.00 86.31 113 ASN A N 1
ATOM 907 C CA . ASN A 1 113 ? -25.297 3.669 -2.930 1.00 86.31 113 ASN A CA 1
ATOM 908 C C . ASN A 1 113 ? -24.833 2.482 -3.782 1.00 86.31 113 ASN A C 1
ATOM 910 O O . ASN A 1 113 ? -24.416 2.660 -4.928 1.00 86.31 113 ASN A O 1
ATOM 914 N N . VAL A 1 114 ? -24.932 1.269 -3.240 1.00 82.44 114 VAL A N 1
ATOM 915 C CA . VAL A 1 114 ? -24.664 0.032 -3.977 1.00 82.44 114 VAL A CA 1
ATOM 916 C C . VAL A 1 114 ? -25.988 -0.552 -4.448 1.00 82.44 114 VAL A C 1
ATOM 918 O O . VAL A 1 114 ? -26.769 -1.068 -3.652 1.00 82.44 114 VAL A O 1
ATOM 921 N N . THR A 1 115 ? -26.230 -0.505 -5.757 1.00 84.75 115 THR A N 1
ATOM 922 C CA . THR A 1 115 ? -27.351 -1.233 -6.362 1.00 84.75 115 THR A CA 1
ATOM 923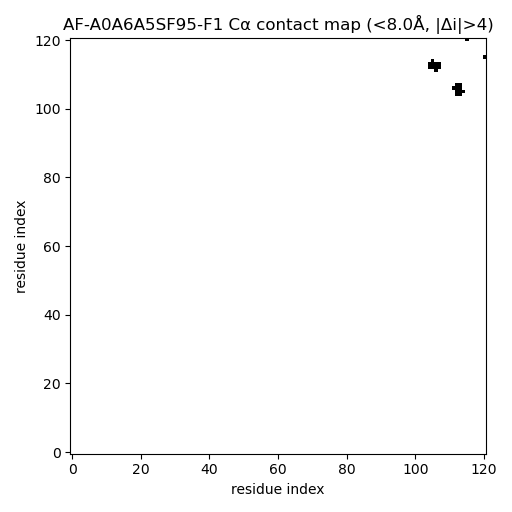 C C . THR A 1 115 ? -26.852 -2.601 -6.803 1.00 84.75 115 THR A C 1
ATOM 925 O O . THR A 1 115 ? -26.128 -2.709 -7.791 1.00 84.75 115 THR A O 1
ATOM 928 N N . LEU A 1 116 ? -27.212 -3.651 -6.061 1.00 80.56 116 LEU A N 1
ATOM 929 C CA . LEU A 1 116 ? -26.921 -5.021 -6.479 1.00 80.56 116 LEU A CA 1
ATOM 930 C C . LEU A 1 116 ? -27.899 -5.456 -7.588 1.00 80.56 116 LEU A C 1
ATOM 932 O O . LEU A 1 116 ? -29.104 -5.179 -7.478 1.00 80.56 116 LEU A O 1
ATOM 936 N N . PRO A 1 117 ? -27.408 -6.138 -8.644 1.00 86.81 117 PRO A N 1
ATOM 937 C CA . PRO A 1 117 ? -28.263 -6.794 -9.630 1.00 86.81 117 PRO A CA 1
ATOM 938 C C . PRO A 1 117 ? -29.259 -7.745 -8.958 1.00 86.81 117 PRO A C 1
ATOM 940 O O . PRO A 1 117 ? -28.916 -8.373 -7.961 1.00 86.81 117 PRO A O 1
ATOM 943 N N . SER A 1 118 ? -30.458 -7.911 -9.529 1.00 76.75 118 SER A N 1
ATOM 944 C CA . SER A 1 118 ? -31.541 -8.718 -8.928 1.00 76.75 118 SER A CA 1
ATOM 945 C C . SER A 1 118 ? -31.144 -10.158 -8.597 1.00 76.75 118 SER A C 1
ATOM 947 O O . SER A 1 118 ? -31.663 -10.723 -7.647 1.00 76.75 118 SER A O 1
ATOM 949 N N . LYS A 1 119 ? -30.207 -10.742 -9.350 1.00 86.75 119 LYS A N 1
ATOM 950 C CA . LYS A 1 119 ? -29.668 -12.084 -9.084 1.00 86.75 119 LYS A CA 1
ATOM 951 C C . LYS A 1 119 ? -28.846 -12.198 -7.787 1.00 86.75 119 LYS A C 1
ATOM 953 O O . LYS A 1 119 ? -28.514 -13.305 -7.390 1.00 86.75 119 LYS A O 1
ATOM 958 N N . PHE A 1 120 ? -28.471 -11.072 -7.178 1.00 75.19 120 PHE A N 1
ATOM 959 C CA . PHE A 1 120 ? -27.648 -10.977 -5.965 1.00 75.19 120 PHE A CA 1
ATOM 960 C C . PHE A 1 120 ? -28.344 -10.214 -4.825 1.00 75.19 120 PHE A C 1
ATOM 962 O O . PHE A 1 120 ? -27.679 -9.858 -3.848 1.00 75.19 120 PHE A O 1
ATOM 969 N N . ARG A 1 121 ? -29.627 -9.871 -4.992 1.00 72.25 121 ARG A N 1
ATOM 970 C CA . ARG A 1 121 ? -30.424 -9.235 -3.940 1.00 72.25 121 ARG A CA 1
ATOM 971 C C . ARG A 1 121 ? -30.893 -10.263 -2.927 1.00 72.25 121 ARG A C 1
ATOM 973 O O . ARG A 1 121 ? -31.215 -11.387 -3.362 1.00 72.25 121 ARG A O 1
#

Solvent-accessible surface area (backbone atoms only — not comparable to full-atom values): 7649 Å² total; per-residue (Å²): 124,68,69,69,54,55,52,60,53,51,52,59,50,51,56,52,51,52,52,50,52,53,53,51,51,54,53,49,53,58,46,52,55,50,50,53,53,48,55,52,53,50,54,52,50,59,52,52,51,53,51,50,54,50,52,51,54,51,50,50,53,50,51,53,55,54,52,59,61,66,67,70,58,83,75,74,76,75,79,87,72,76,84,74,85,77,85,74,75,89,74,85,74,78,76,71,80,75,75,74,78,76,79,76,80,52,58,45,100,84,72,46,79,58,83,68,59,78,95,72,104

Mean predicted aligned error: 20.7 Å

Organism: NCBI:txid706981

Secondary structure (DSSP, 8-state):
--HHHHHHHHHHHHHHHHHHHHHHHHHHHHHHHHHHHHHHHHHHHHHHHHHHHHHHHHHHHHHHHHHHHHTTS--PPPP-------------------PPPPPPP-B-TTS-B----GGG-

Foldseek 3Di:
DVVVVVVVVVVVVVVVVVVVVVVVVVVVVVVVVVVVVVVVVVVVVVVVVVVVVVVVVVVVVVVVVVVVVVVPDPPDDPPPDDDDDDPDDDPPPPDPPPPPPDPDFPADPVRDGDDDDPVVD

Sequence (121 aa):
MWSLRKGREADRKQEKEDAKIQKQLELEQRRDEREILKKEREKEKKATEKQHQKAEKEATKYGQATQQLKIKAPQSVPPNNKCQKQSVGSALKVAVPEAAPSPPLRITSRGRNVTLPSKFR

Radius of gyration: 37.13 Å; Cα contacts (8 Å, |Δi|>4): 11; chains: 1; bounding box: 100×21×87 Å

pLDDT: mean 71.21, std 14.27, range [40.19, 94.38]